Protein AF-A0A2M7QT05-F1 (afdb_monomer)

Sequence (37 aa):
MVKVYSTPTCPYCHTLKAFLKEKGVEFQDIDVSQDEK

Solvent-accessible surface area (backbone atoms only — not comparable to full-atom values): 2385 Å² total; per-residue (Å²): 134,47,74,45,79,34,43,94,87,39,68,66,50,54,54,51,53,52,51,36,55,75,69,69,51,76,64,45,82,40,66,54,74,80,63,82,127

Radius of gyration: 10.34 Å; Cα contacts (8 Å, |Δi|>4): 35; chains: 1; bounding box: 28×16×20 Å

Foldseek 3Di:
DAEQEDAPPDPVSVVVVVVCVVVVHDYHYHHCVVDDD

Organism: NCBI:txid1974800

Structure (mmCIF, N/CA/C/O backbone):
data_AF-A0A2M7QT05-F1
#
_entry.id   AF-A0A2M7QT05-F1
#
loop_
_atom_site.group_PDB
_atom_site.id
_atom_site.type_symbol
_atom_site.label_atom_id
_atom_site.label_alt_id
_atom_site.label_comp_id
_atom_site.label_asym_id
_atom_site.label_entity_id
_atom_site.label_seq_id
_atom_site.pdbx_PDB_ins_code
_atom_site.Cartn_x
_atom_site.Cartn_y
_atom_site.Cartn_z
_atom_site.occupancy
_atom_site.B_iso_or_equiv
_atom_site.auth_seq_id
_atom_site.auth_comp_id
_atom_site.auth_asym_id
_atom_site.auth_atom_id
_atom_site.pdbx_PDB_model_num
ATOM 1 N N . MET A 1 1 ? -11.705 0.329 10.974 1.00 81.00 1 MET A N 1
ATOM 2 C CA . MET A 1 1 ? -10.500 0.994 10.438 1.00 81.00 1 MET A CA 1
ATOM 3 C C . MET A 1 1 ? -9.845 0.050 9.443 1.00 81.00 1 MET A C 1
ATOM 5 O O . MET A 1 1 ? -9.457 -1.040 9.848 1.00 81.00 1 MET A O 1
ATOM 9 N N . VAL A 1 2 ? -9.794 0.410 8.160 1.00 88.94 2 VAL A N 1
ATOM 10 C CA . VAL A 1 2 ? -9.174 -0.427 7.118 1.00 88.94 2 VAL A CA 1
ATOM 11 C C . VAL A 1 2 ? -7.662 -0.211 7.144 1.00 88.94 2 VAL A C 1
ATOM 13 O O . VAL A 1 2 ? -7.208 0.927 7.228 1.00 88.94 2 VAL A O 1
ATOM 16 N N . LYS A 1 3 ? -6.884 -1.293 7.089 1.00 93.00 3 LYS A N 1
ATOM 17 C CA . LYS A 1 3 ? -5.420 -1.252 6.993 1.00 93.00 3 LYS A CA 1
ATOM 18 C C . LYS A 1 3 ? -4.998 -1.900 5.683 1.00 93.00 3 LYS A C 1
ATOM 20 O O . LYS A 1 3 ? -5.384 -3.034 5.412 1.00 93.00 3 LYS A O 1
ATOM 25 N N . VAL A 1 4 ? -4.233 -1.173 4.883 1.00 92.44 4 VAL A N 1
ATOM 26 C CA . VAL A 1 4 ? -3.701 -1.619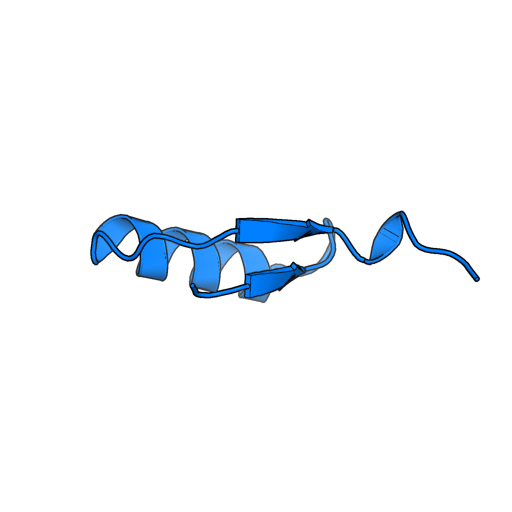 3.599 1.00 92.44 4 VAL A CA 1
ATOM 27 C C . VAL A 1 4 ? -2.212 -1.846 3.780 1.00 92.44 4 VAL A C 1
ATOM 29 O O . VAL A 1 4 ? -1.440 -0.899 3.861 1.00 92.44 4 VAL A O 1
ATOM 32 N N . TYR A 1 5 ? -1.831 -3.115 3.854 1.00 91.69 5 TYR A N 1
ATOM 33 C CA . TYR A 1 5 ? -0.435 -3.528 3.870 1.00 91.69 5 TYR A CA 1
ATOM 34 C C . TYR A 1 5 ? 0.055 -3.597 2.428 1.00 91.69 5 TYR A C 1
ATOM 36 O O . TYR A 1 5 ? -0.513 -4.323 1.611 1.00 91.69 5 TYR A O 1
ATOM 44 N N . SER A 1 6 ? 1.056 -2.794 2.095 1.00 92.12 6 SER A N 1
ATOM 45 C CA . SER A 1 6 ? 1.538 -2.636 0.729 1.00 92.12 6 SER A CA 1
ATOM 46 C C . SER A 1 6 ? 3.056 -2.644 0.663 1.00 92.12 6 SER A C 1
ATOM 48 O O . SER A 1 6 ? 3.733 -2.513 1.674 1.00 92.12 6 SER A O 1
ATOM 50 N N . THR A 1 7 ? 3.589 -2.800 -0.542 1.00 90.94 7 THR A N 1
ATOM 51 C CA . THR A 1 7 ? 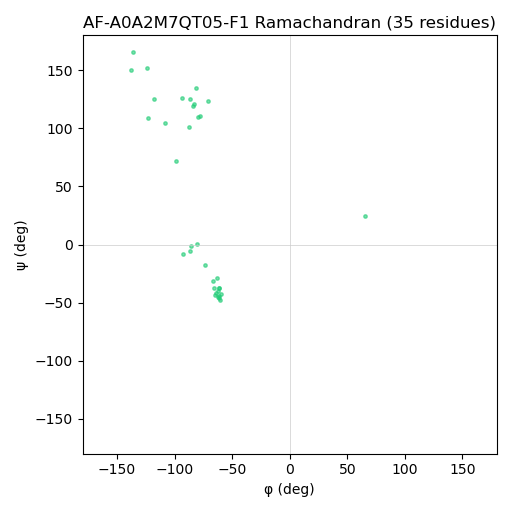5.004 -2.572 -0.838 1.00 90.94 7 THR A CA 1
A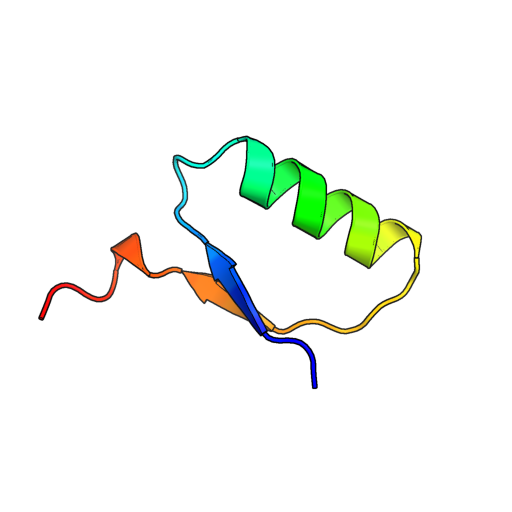TOM 52 C C . THR A 1 7 ? 5.114 -1.544 -1.966 1.00 90.94 7 THR A C 1
ATOM 54 O O . THR A 1 7 ? 4.209 -1.460 -2.807 1.00 90.94 7 THR A O 1
ATOM 57 N N . PRO A 1 8 ? 6.204 -0.761 -2.040 1.00 86.19 8 PRO A N 1
ATOM 58 C CA . PRO A 1 8 ? 6.358 0.300 -3.033 1.00 86.19 8 PRO A CA 1
ATOM 59 C C . PRO A 1 8 ? 6.384 -0.249 -4.465 1.00 86.19 8 PRO A C 1
ATOM 61 O O . PRO A 1 8 ? 5.915 0.408 -5.395 1.00 86.19 8 PRO A O 1
ATOM 64 N N . THR A 1 9 ? 6.856 -1.485 -4.636 1.00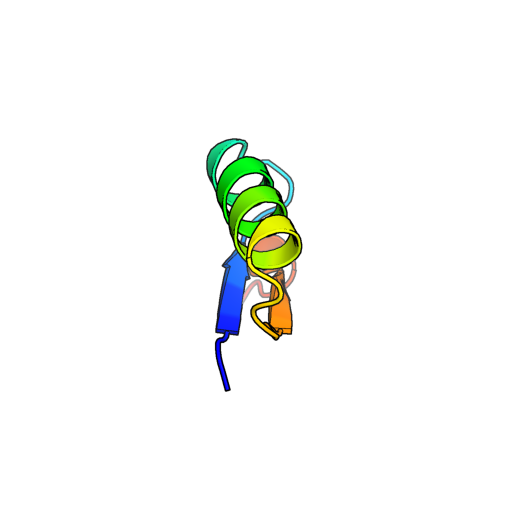 87.94 9 THR A N 1
ATOM 65 C CA . THR A 1 9 ? 6.945 -2.185 -5.923 1.00 87.94 9 THR A CA 1
ATOM 66 C C . THR A 1 9 ? 5.665 -2.919 -6.325 1.00 87.94 9 THR A C 1
ATOM 68 O O . THR A 1 9 ? 5.633 -3.507 -7.400 1.00 87.94 9 THR A O 1
ATOM 71 N N . CYS A 1 10 ? 4.604 -2.901 -5.509 1.00 89.50 10 CYS A N 1
ATOM 72 C CA . CYS A 1 10 ? 3.354 -3.609 -5.788 1.00 89.50 10 CYS A CA 1
ATOM 73 C C . CYS A 1 10 ? 2.390 -2.745 -6.631 1.0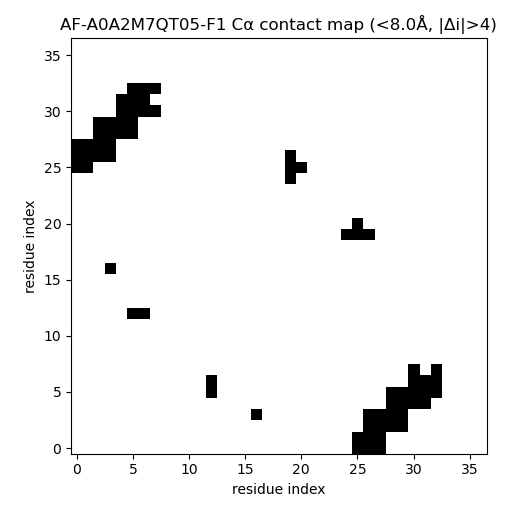0 89.50 10 CYS A C 1
ATOM 75 O O . CYS A 1 10 ? 1.679 -1.903 -6.072 1.00 89.50 10 CYS A O 1
ATOM 77 N N . PRO A 1 11 ? 2.274 -2.959 -7.960 1.00 90.94 11 PRO A N 1
ATOM 78 C CA . PRO A 1 11 ? 1.377 -2.174 -8.816 1.00 90.94 11 PRO A CA 1
ATOM 79 C C . PRO A 1 11 ? -0.096 -2.309 -8.405 1.00 90.94 11 PRO A C 1
ATOM 81 O O . PRO A 1 11 ? -0.833 -1.327 -8.396 1.00 90.94 11 PRO A O 1
ATOM 84 N N . TYR A 1 12 ? -0.518 -3.502 -7.980 1.00 93.62 12 TYR A N 1
ATOM 85 C CA . TYR A 1 12 ? -1.892 -3.756 -7.539 1.00 93.62 12 TYR A CA 1
ATOM 86 C C . TYR A 1 12 ? -2.254 -3.019 -6.249 1.00 93.62 12 TYR A C 1
ATOM 88 O O . TYR A 1 12 ? -3.399 -2.606 -6.068 1.00 93.62 12 TYR A O 1
ATOM 96 N N . CYS A 1 13 ? -1.277 -2.808 -5.368 1.00 92.25 13 CYS A N 1
ATOM 97 C CA . CYS A 1 13 ? -1.471 -2.062 -4.137 1.00 92.25 13 CYS A CA 1
ATOM 98 C C . CYS A 1 13 ? -1.781 -0.592 -4.448 1.00 92.25 13 CYS A C 1
ATOM 100 O O . CYS A 1 13 ? -2.651 -0.002 -3.812 1.00 92.25 13 CYS A O 1
ATOM 102 N N . HIS 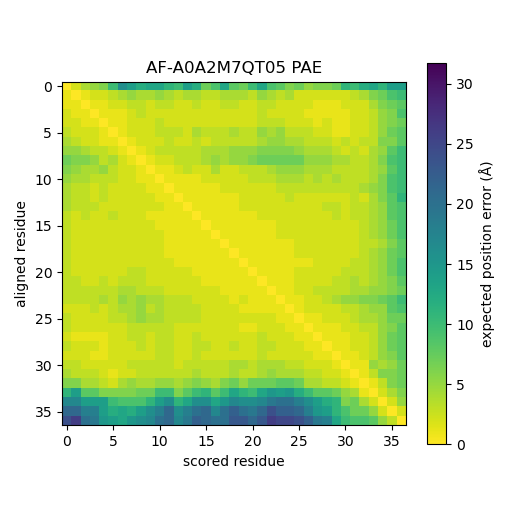A 1 14 ? -1.147 -0.021 -5.478 1.00 92.12 14 HIS A N 1
ATOM 103 C CA . HIS A 1 14 ? -1.462 1.327 -5.965 1.00 92.12 14 HIS A CA 1
ATOM 104 C C . HIS A 1 14 ? -2.880 1.411 -6.540 1.00 92.12 14 HIS A C 1
ATOM 106 O O . HIS A 1 14 ? -3.621 2.336 -6.207 1.00 92.12 14 HIS A O 1
ATOM 112 N N . THR A 1 15 ? -3.301 0.416 -7.330 1.00 95.38 15 THR A N 1
ATOM 113 C CA . THR A 1 15 ? -4.673 0.346 -7.863 1.00 95.38 15 THR A CA 1
ATOM 114 C C . THR A 1 15 ? -5.719 0.246 -6.751 1.00 95.38 15 THR A C 1
ATOM 116 O O . THR A 1 15 ? -6.718 0.964 -6.782 1.00 95.38 15 THR A O 1
ATOM 119 N N . LEU A 1 16 ? -5.482 -0.589 -5.735 1.00 94.19 16 LEU A N 1
ATOM 120 C CA . LEU A 1 16 ? -6.374 -0.734 -4.582 1.00 94.19 16 LEU A CA 1
ATOM 121 C C . LEU A 1 16 ? -6.522 0.584 -3.812 1.00 94.19 16 LEU A C 1
ATOM 123 O O . LEU A 1 16 ? -7.641 1.001 -3.521 1.00 94.19 16 LEU A O 1
ATOM 127 N N . LYS A 1 17 ? -5.409 1.262 -3.508 1.00 93.50 17 LYS A N 1
ATOM 128 C CA . LYS A 1 17 ? -5.424 2.556 -2.806 1.00 93.50 17 LYS A CA 1
ATOM 129 C C . LYS A 1 17 ? -6.204 3.612 -3.589 1.00 93.50 17 LYS A C 1
ATOM 131 O O . LYS A 1 17 ? -6.994 4.348 -3.000 1.00 93.50 17 LYS A O 1
ATOM 136 N N . ALA A 1 18 ? -6.017 3.666 -4.910 1.00 95.25 18 ALA A N 1
ATOM 137 C CA . ALA A 1 18 ? -6.758 4.572 -5.784 1.00 95.25 18 ALA A CA 1
ATOM 138 C C . ALA A 1 18 ? -8.269 4.285 -5.761 1.00 95.25 18 ALA A C 1
ATOM 140 O O . ALA A 1 18 ? -9.060 5.209 -5.586 1.00 95.25 18 ALA A O 1
ATOM 141 N N . PHE A 1 19 ? -8.663 3.011 -5.845 1.00 95.94 19 PHE A N 1
ATOM 142 C CA . PHE A 1 19 ? -10.064 2.596 -5.756 1.00 95.94 19 PHE A CA 1
ATOM 143 C C . PHE A 1 19 ? -10.695 2.953 -4.403 1.00 95.94 19 PHE A C 1
ATOM 145 O O . PHE A 1 19 ? -11.783 3.523 -4.354 1.00 95.94 19 PHE A O 1
ATOM 152 N N . LEU A 1 20 ? -10.004 2.669 -3.295 1.00 95.00 20 LEU A N 1
ATOM 153 C CA . LEU A 1 20 ? -10.493 2.995 -1.952 1.00 95.00 20 LEU A CA 1
ATOM 154 C C . LEU A 1 20 ? -10.667 4.508 -1.768 1.00 95.00 20 LEU A C 1
ATOM 156 O O . LEU A 1 20 ? -11.676 4.948 -1.217 1.00 95.00 20 LEU A O 1
ATOM 160 N N . LYS A 1 21 ? -9.729 5.302 -2.298 1.00 94.38 21 LYS A N 1
ATOM 161 C CA . LYS A 1 21 ? -9.802 6.767 -2.294 1.00 94.38 21 LYS A CA 1
ATOM 162 C C . LYS A 1 21 ? -10.979 7.290 -3.123 1.00 94.38 21 LYS A C 1
ATOM 164 O O . LYS A 1 21 ? -11.672 8.192 -2.666 1.00 94.38 21 LYS A O 1
ATOM 169 N N . GLU A 1 22 ? -11.239 6.714 -4.298 1.00 97.25 22 GLU A N 1
ATOM 170 C CA . GLU A 1 22 ? -12.401 7.066 -5.133 1.00 97.25 22 GLU A CA 1
ATOM 171 C C . GLU A 1 22 ? -13.72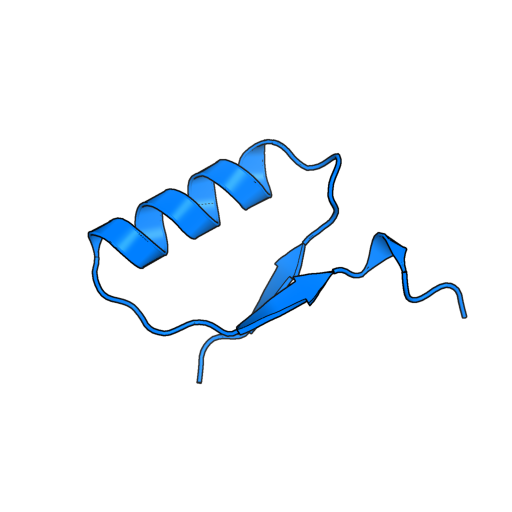8 6.781 -4.415 1.00 97.25 22 GLU A C 1
ATOM 173 O O . GLU A 1 22 ? -14.673 7.560 -4.511 1.00 97.25 22 GLU A O 1
ATOM 178 N N . LYS A 1 23 ? -13.798 5.686 -3.651 1.00 96.00 23 LYS A N 1
ATOM 179 C CA . LYS A 1 23 ? -14.988 5.321 -2.869 1.00 96.00 23 LYS A CA 1
ATOM 180 C C . LYS A 1 23 ? -15.121 6.074 -1.544 1.00 96.00 23 LYS A C 1
ATOM 182 O O . LYS A 1 23 ? -16.082 5.826 -0.821 1.00 96.00 23 LYS A O 1
ATOM 187 N N . GLY A 1 24 ? -14.189 6.975 -1.217 1.00 95.56 24 GLY A N 1
ATOM 188 C CA . GLY A 1 24 ? -14.196 7.712 0.050 1.00 95.56 24 GLY A CA 1
ATOM 189 C C . GLY A 1 24 ? -13.996 6.812 1.271 1.00 95.56 24 GLY A C 1
ATOM 190 O O . GLY A 1 24 ? -14.448 7.144 2.364 1.00 95.56 24 GLY A O 1
ATOM 191 N N . VAL A 1 25 ? -13.357 5.653 1.092 1.00 94.81 25 VAL A N 1
ATOM 192 C CA . VAL A 1 25 ? -13.067 4.728 2.188 1.00 94.81 25 VAL A CA 1
ATOM 193 C C . VAL A 1 25 ? -11.799 5.189 2.888 1.00 94.81 25 VAL A C 1
ATOM 195 O O . VAL A 1 25 ? -10.732 5.242 2.280 1.00 94.81 25 VAL A O 1
ATOM 198 N N . GLU A 1 26 ? -11.897 5.484 4.182 1.00 95.06 26 GLU A N 1
ATOM 199 C CA . GLU A 1 26 ? -10.720 5.759 5.000 1.00 95.06 26 GLU A CA 1
ATOM 200 C C . GLU A 1 26 ? -9.914 4.478 5.238 1.00 95.06 26 GLU A C 1
ATOM 202 O O . GLU A 1 26 ? -10.418 3.480 5.770 1.00 95.06 26 GLU A O 1
ATOM 207 N N . PHE A 1 27 ? -8.636 4.519 4.867 1.00 94.69 27 PHE A N 1
ATOM 208 C CA . PHE A 1 27 ? -7.696 3.436 5.106 1.00 94.69 27 PHE A CA 1
ATOM 209 C C . PHE A 1 27 ? -6.339 3.968 5.563 1.00 94.69 27 PHE A C 1
ATOM 211 O O . PHE A 1 27 ? -5.911 5.057 5.187 1.00 94.69 27 PHE A O 1
ATOM 218 N N . GLN A 1 28 ? -5.653 3.164 6.366 1.00 94.12 28 GLN A N 1
ATOM 219 C CA . GLN A 1 28 ? -4.266 3.383 6.745 1.00 94.12 28 GLN A CA 1
ATOM 220 C C . GLN A 1 28 ? -3.358 2.614 5.790 1.00 94.12 28 GLN A C 1
ATOM 222 O O . GLN A 1 28 ? -3.518 1.404 5.637 1.00 94.12 28 GLN A O 1
ATOM 227 N N . ASP A 1 29 ? -2.405 3.306 5.178 1.00 91.75 29 ASP A N 1
ATOM 228 C CA . ASP A 1 29 ? -1.358 2.691 4.369 1.00 91.75 29 ASP A CA 1
ATOM 229 C C . ASP A 1 29 ? -0.181 2.271 5.254 1.00 91.75 29 ASP A C 1
ATOM 231 O O . ASP A 1 29 ? 0.345 3.082 6.017 1.00 91.75 29 ASP A O 1
ATOM 235 N N . ILE A 1 30 ? 0.195 0.998 5.181 1.00 91.62 30 ILE A N 1
ATOM 236 C CA . ILE A 1 30 ? 1.303 0.408 5.928 1.00 91.62 30 ILE A CA 1
ATOM 237 C C . ILE A 1 30 ? 2.257 -0.204 4.907 1.00 91.62 30 ILE A C 1
ATOM 239 O O . ILE A 1 30 ? 1.935 -1.211 4.276 1.00 91.62 30 ILE A O 1
ATOM 243 N N . ASP A 1 31 ? 3.422 0.413 4.735 1.00 90.75 31 ASP A N 1
ATOM 244 C CA . ASP A 1 31 ? 4.478 -0.117 3.876 1.00 90.75 31 ASP A CA 1
ATOM 245 C C . ASP A 1 31 ? 5.247 -1.220 4.614 1.00 90.75 31 ASP A C 1
ATOM 247 O O . ASP A 1 31 ? 5.973 -0.947 5.565 1.00 90.75 31 ASP A O 1
ATOM 251 N N . VAL A 1 32 ? 5.081 -2.469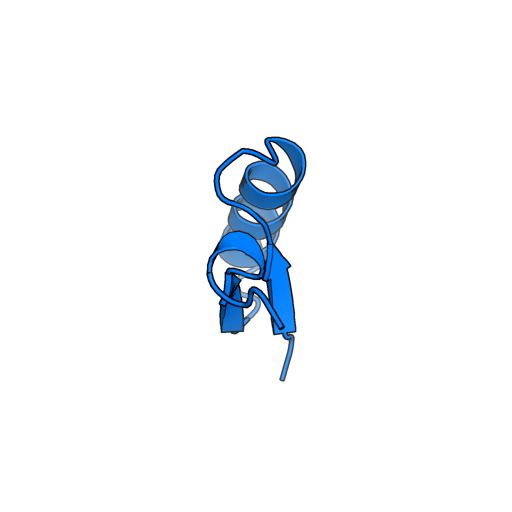 4.177 1.00 90.50 32 VAL A N 1
ATOM 252 C CA . VAL A 1 32 ? 5.744 -3.633 4.785 1.00 90.50 32 VAL A CA 1
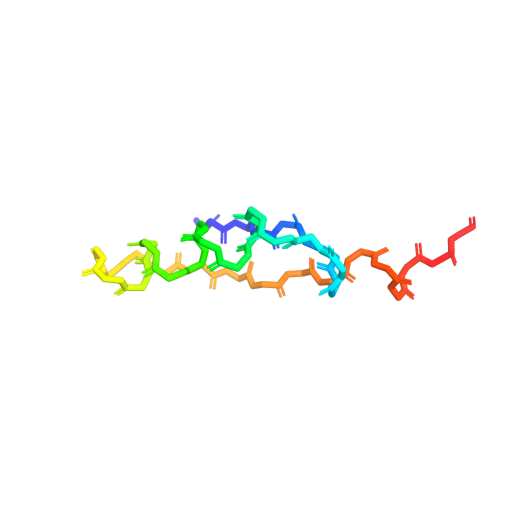ATOM 253 C C . VAL A 1 32 ? 7.138 -3.895 4.224 1.00 90.50 32 VAL A C 1
ATOM 255 O O . VAL A 1 32 ? 7.835 -4.763 4.730 1.00 90.50 32 VAL A O 1
ATOM 258 N N . SER A 1 33 ? 7.575 -3.165 3.192 1.00 84.69 33 SER A N 1
ATOM 259 C CA . SER A 1 33 ? 8.946 -3.294 2.675 1.00 84.69 33 SER A CA 1
ATOM 260 C C . SER A 1 33 ? 9.998 -2.675 3.591 1.00 84.69 33 SER A C 1
ATOM 262 O O . SER A 1 33 ? 11.178 -2.964 3.443 1.00 84.69 33 SER A O 1
ATOM 264 N N . GLN A 1 34 ? 9.568 -1.809 4.509 1.00 76.44 34 GLN A N 1
ATOM 265 C CA . GLN A 1 34 ? 10.429 -1.160 5.496 1.00 76.44 34 GLN A CA 1
ATOM 266 C C . GLN A 1 34 ? 10.484 -1.941 6.820 1.00 76.44 34 GLN A C 1
ATOM 268 O O . GLN A 1 34 ? 11.289 -1.616 7.688 1.00 76.44 34 GLN A O 1
ATOM 273 N N . ASP A 1 35 ? 9.646 -2.971 6.973 1.00 66.44 35 ASP A N 1
ATOM 274 C CA . ASP A 1 35 ? 9.613 -3.865 8.131 1.00 66.44 35 ASP A CA 1
ATOM 275 C C . ASP A 1 35 ? 10.389 -5.154 7.785 1.00 66.44 35 ASP A C 1
ATOM 277 O O . ASP A 1 35 ? 9.819 -6.221 7.556 1.00 66.44 35 ASP A O 1
ATOM 281 N N . GLU A 1 36 ? 11.720 -5.051 7.701 1.00 60.56 36 GLU A N 1
ATOM 282 C CA . GLU A 1 36 ? 12.606 -6.219 7.797 1.00 60.56 36 GLU A CA 1
ATOM 283 C C . GLU A 1 36 ? 12.729 -6.605 9.281 1.00 60.56 36 GLU A C 1
ATOM 285 O O . GLU A 1 36 ? 13.321 -5.874 10.078 1.00 60.56 36 GLU A O 1
ATOM 290 N N . LYS A 1 37 ? 12.147 -7.746 9.662 1.00 57.34 37 LYS A N 1
ATOM 291 C CA . LYS A 1 37 ? 12.458 -8.446 10.917 1.00 57.34 37 LYS A CA 1
ATOM 292 C C . LYS A 1 37 ? 13.374 -9.626 10.657 1.00 57.34 37 LYS A C 1
ATOM 294 O O . LYS A 1 37 ? 13.124 -10.338 9.660 1.00 57.34 37 LYS A O 1
#

Secondary structure (DSSP, 8-state):
-EEEEE-TT-HHHHHHHHHHHHTT--EEEEEGGG---

pLDDT: mean 89.29, std 9.31, range [57.34, 97.25]

Mean predicted aligned error: 4.09 Å

InterPro domains:
  IPR002109 Glutaredoxin [PF00462] (2-36)
  IPR004045 Glutathione S-transferase, N-terminal [PS50404] (1-37)
  IPR036249 Thioredoxin-like superfamily [SSF52833] (1-36)

Nearest PDB structures (foldseek):
  1r7h-assembly1_B  TM=9.702E-01  e=3.260E-02  Corynebacterium ammoniagenes
  3l78-assembly1_A  TM=9.768E-01  e=4.038E-02  Streptococcus mutans UA159
  2ht9-assembly1_B  TM=8.855E-01  e=7.148E-02  Homo sapiens
  2fls-assembly1_A  TM=9.089E-01  e=8.855E-02  Homo sapiens
  7pwe-assembly1_B  TM=8.515E-01  e=1.097E-01  Desulfotalea psychrophila LSv54